Protein AF-A0A3M0Z9C5-F1 (afdb_monomer_lite)

Structure (mmCIF, N/CA/C/O backbone):
data_AF-A0A3M0Z9C5-F1
#
_entry.id   AF-A0A3M0Z9C5-F1
#
loop_
_atom_site.group_PDB
_atom_site.id
_atom_site.type_symbol
_atom_site.label_atom_id
_atom_site.label_alt_id
_atom_site.label_comp_id
_atom_site.label_asym_id
_atom_site.label_entity_id
_atom_site.label_seq_id
_atom_site.pdbx_PDB_ins_code
_atom_site.Cartn_x
_atom_site.Cartn_y
_atom_site.Cartn_z
_atom_site.occupancy
_atom_site.B_iso_or_equiv
_atom_site.auth_seq_id
_atom_site.auth_comp_id
_atom_site.auth_asym_id
_atom_site.auth_atom_id
_atom_site.pdbx_PDB_model_num
ATOM 1 N N . MET A 1 1 ? 0.668 20.293 8.060 1.00 35.66 1 MET A N 1
ATOM 2 C CA . MET A 1 1 ? 1.122 18.987 8.575 1.00 35.66 1 MET A CA 1
ATOM 3 C C . MET A 1 1 ? 0.970 17.962 7.461 1.00 35.66 1 MET A C 1
ATOM 5 O O . MET A 1 1 ? -0.121 17.432 7.314 1.00 35.66 1 MET A O 1
ATOM 9 N N . SER A 1 2 ? 2.013 17.744 6.657 1.00 37.22 2 SER A N 1
ATOM 10 C CA . SER A 1 2 ? 2.054 16.688 5.627 1.00 37.22 2 SER A CA 1
ATOM 11 C C . SER A 1 2 ? 3.521 16.319 5.336 1.00 37.22 2 SER A C 1
ATOM 13 O O . SER A 1 2 ? 3.983 16.474 4.214 1.00 37.22 2 SER A O 1
ATOM 15 N N . ASP A 1 3 ? 4.281 15.913 6.360 1.00 47.78 3 ASP A N 1
ATOM 16 C CA . ASP A 1 3 ? 5.747 15.707 6.278 1.00 47.78 3 ASP A CA 1
ATOM 17 C C . ASP A 1 3 ? 6.194 14.277 5.899 1.00 47.78 3 ASP A C 1
ATOM 19 O O . ASP A 1 3 ? 7.389 13.975 5.843 1.00 47.78 3 ASP A O 1
ATOM 23 N N . GLU A 1 4 ? 5.268 13.360 5.617 1.00 63.62 4 GLU A N 1
ATOM 24 C CA . GLU A 1 4 ? 5.619 11.932 5.571 1.00 63.62 4 GLU A CA 1
ATOM 25 C C . GLU A 1 4 ? 5.933 11.375 4.173 1.00 63.62 4 GLU A C 1
ATOM 27 O O . GLU A 1 4 ? 6.514 10.302 4.083 1.00 63.62 4 GLU A O 1
ATOM 32 N N . GLY A 1 5 ? 5.651 12.088 3.074 1.00 79.75 5 GLY A N 1
ATOM 33 C CA . GLY A 1 5 ? 5.948 11.579 1.719 1.00 79.75 5 GLY A CA 1
ATOM 34 C C . GLY A 1 5 ? 5.191 10.289 1.356 1.00 79.75 5 GLY A C 1
ATOM 35 O O . GLY A 1 5 ? 5.611 9.549 0.465 1.00 79.75 5 GLY A O 1
ATOM 36 N N . TYR A 1 6 ? 4.093 10.013 2.067 1.00 89.69 6 TYR A N 1
ATOM 37 C CA . TYR A 1 6 ? 3.227 8.865 1.835 1.00 89.69 6 TYR A CA 1
ATOM 38 C C . TYR A 1 6 ? 2.034 9.248 0.968 1.00 89.69 6 TYR A C 1
ATOM 40 O O . TYR A 1 6 ? 1.343 10.235 1.230 1.00 89.69 6 TYR A O 1
ATOM 48 N N . TRP A 1 7 ? 1.746 8.405 -0.014 1.00 92.50 7 TRP A N 1
ATOM 49 C CA . TRP A 1 7 ? 0.501 8.422 -0.763 1.00 92.50 7 TRP A CA 1
ATOM 50 C C . TRP A 1 7 ? -0.378 7.255 -0.314 1.00 92.50 7 TRP A C 1
ATOM 52 O O . TRP A 1 7 ? 0.071 6.110 -0.257 1.00 92.50 7 TRP A O 1
ATOM 62 N N . LEU A 1 8 ? -1.634 7.549 0.018 1.00 93.62 8 LEU A N 1
ATOM 63 C CA . LEU A 1 8 ? -2.611 6.564 0.478 1.00 93.62 8 LEU A CA 1
ATOM 64 C C . LEU A 1 8 ? -3.661 6.347 -0.601 1.00 93.62 8 LEU A C 1
ATOM 66 O O . LEU A 1 8 ? -4.222 7.304 -1.143 1.00 93.62 8 LEU A O 1
ATOM 70 N N . GLY A 1 9 ? -3.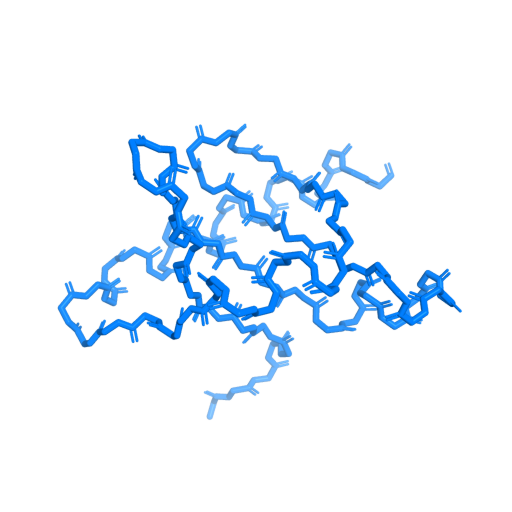968 5.087 -0.876 1.00 94.56 9 GLY A N 1
ATOM 71 C CA . GLY A 1 9 ? -4.935 4.769 -1.904 1.00 94.56 9 GLY A CA 1
ATOM 72 C C . GLY A 1 9 ? -5.498 3.371 -1.825 1.00 94.56 9 GLY A C 1
ATOM 73 O O . GLY A 1 9 ? -5.340 2.643 -0.848 1.00 94.56 9 GLY A O 1
ATOM 74 N N . TYR A 1 10 ? -6.171 3.009 -2.902 1.00 95.00 10 TYR A N 1
ATOM 75 C CA . TYR A 1 10 ? -6.753 1.704 -3.115 1.00 95.00 10 TYR A CA 1
ATOM 76 C C . TYR A 1 10 ? -6.227 1.144 -4.431 1.00 95.00 10 TYR A C 1
ATOM 78 O O . TYR A 1 10 ? -6.228 1.832 -5.454 1.00 95.00 10 TYR A O 1
ATOM 86 N N . LEU A 1 11 ? -5.777 -0.106 -4.397 1.00 95.38 11 LEU A N 1
ATOM 87 C CA . LEU A 1 11 ? -5.441 -0.874 -5.584 1.00 95.38 11 LEU A CA 1
ATOM 88 C C . LEU A 1 11 ? -6.677 -1.649 -6.028 1.00 95.38 11 LEU A C 1
ATOM 90 O O . LEU A 1 11 ? -7.091 -2.587 -5.351 1.00 95.38 11 LEU A O 1
ATOM 94 N N . GLU A 1 12 ? -7.251 -1.279 -7.167 1.00 94.06 12 GLU A N 1
ATOM 95 C CA . GLU A 1 12 ? -8.435 -1.918 -7.734 1.00 94.06 12 GLU A CA 1
ATOM 96 C C . GLU A 1 12 ? -8.041 -3.138 -8.580 1.00 94.06 12 GLU A C 1
ATOM 98 O O . GLU A 1 12 ? -7.564 -3.049 -9.711 1.00 94.06 12 GLU A O 1
ATOM 103 N N . ALA A 1 13 ? -8.234 -4.325 -8.011 1.00 89.50 13 ALA A N 1
ATOM 104 C CA . ALA A 1 13 ? -7.915 -5.610 -8.628 1.00 89.50 13 ALA A CA 1
ATOM 105 C C . ALA A 1 13 ? -9.100 -6.587 -8.523 1.00 89.50 13 ALA A C 1
ATOM 107 O O . ALA A 1 13 ? -8.927 -7.780 -8.251 1.00 89.50 13 ALA A O 1
ATOM 108 N N . GLY A 1 14 ? -10.319 -6.065 -8.698 1.00 89.19 14 GLY A N 1
ATOM 109 C CA . GLY A 1 14 ? -11.562 -6.825 -8.575 1.00 89.19 14 GLY A CA 1
ATOM 110 C C . GLY A 1 14 ? -11.698 -7.444 -7.174 1.00 89.19 14 GLY A C 1
ATOM 111 O O . GLY A 1 14 ? -11.603 -6.711 -6.189 1.00 89.19 14 GLY A O 1
ATOM 112 N N . PRO A 1 15 ? -11.843 -8.775 -7.040 1.00 86.75 15 PRO A N 1
ATOM 113 C CA . PRO A 1 15 ? -11.927 -9.442 -5.735 1.00 86.75 15 PRO A CA 1
ATOM 114 C C . PRO A 1 15 ? -10.679 -9.294 -4.853 1.00 86.75 15 PRO A C 1
ATOM 116 O O . PRO A 1 15 ? -10.738 -9.567 -3.661 1.00 86.75 15 PRO A O 1
ATOM 119 N N . LYS A 1 16 ? -9.534 -8.908 -5.434 1.00 86.19 16 LYS A N 1
ATOM 120 C CA . LYS A 1 16 ? -8.257 -8.733 -4.720 1.00 86.19 16 LYS A CA 1
ATOM 121 C C . LYS A 1 16 ? -7.929 -7.266 -4.459 1.00 86.19 16 LYS A C 1
ATOM 123 O O . LYS A 1 16 ? -6.761 -6.932 -4.259 1.00 86.19 16 LYS A O 1
ATOM 128 N N . SER A 1 17 ? -8.930 -6.394 -4.536 1.00 91.69 17 SER A N 1
ATOM 129 C CA . SER A 1 17 ? -8.713 -4.979 -4.276 1.00 91.69 17 SER A CA 1
ATOM 130 C C . SER A 1 17 ? -8.305 -4.775 -2.817 1.00 91.69 17 SER A C 1
ATOM 132 O O . SER A 1 17 ? -8.790 -5.477 -1.933 1.00 91.69 17 SER A O 1
ATOM 134 N N . SER A 1 18 ? -7.379 -3.855 -2.572 1.00 94.38 18 SER A N 1
ATOM 135 C CA . SER A 1 18 ? -6.830 -3.628 -1.234 1.00 94.38 18 SER A CA 1
ATOM 136 C C . SER A 1 18 ? -6.478 -2.161 -1.034 1.00 94.38 18 SER A C 1
ATOM 138 O O . SER A 1 18 ? -5.936 -1.551 -1.960 1.00 94.38 18 SER A O 1
ATOM 140 N N . PRO A 1 19 ? -6.655 -1.624 0.184 1.00 95.69 19 PRO A N 1
ATOM 141 C CA . PRO A 1 19 ? -5.983 -0.404 0.599 1.00 95.69 19 PRO A CA 1
ATOM 142 C C . PRO A 1 19 ? -4.468 -0.578 0.483 1.00 95.69 19 PRO A C 1
ATOM 144 O O . PRO A 1 19 ? -3.931 -1.655 0.788 1.00 95.69 19 PRO A O 1
ATOM 147 N N . VAL A 1 20 ? -3.792 0.473 0.032 1.00 95.94 20 VAL A N 1
ATOM 148 C CA . VAL A 1 20 ? -2.343 0.505 -0.146 1.00 95.94 20 VAL A CA 1
ATOM 149 C C . VAL A 1 20 ? -1.741 1.831 0.310 1.00 95.94 20 VAL A C 1
ATOM 151 O O . VAL A 1 20 ? -2.372 2.884 0.218 1.00 95.94 20 VAL A O 1
ATOM 154 N N . LEU A 1 21 ? -0.492 1.767 0.766 1.00 95.19 21 LEU A N 1
ATOM 155 C CA . LEU A 1 21 ? 0.342 2.928 1.065 1.00 95.19 21 LEU A CA 1
ATOM 156 C C . LEU A 1 21 ? 1.588 2.871 0.186 1.00 95.19 21 LEU A C 1
ATOM 158 O O . LEU A 1 21 ? 2.248 1.837 0.088 1.00 95.19 21 LEU A O 1
ATOM 162 N N . MET A 1 22 ? 1.901 3.986 -0.460 1.00 92.75 22 MET A N 1
ATOM 163 C CA . MET A 1 22 ? 3.123 4.175 -1.228 1.00 92.75 22 MET A CA 1
ATOM 164 C C . MET A 1 22 ? 4.025 5.162 -0.501 1.00 92.75 22 MET A C 1
ATOM 166 O O . MET A 1 22 ? 3.616 6.288 -0.234 1.00 92.75 22 MET A O 1
ATOM 170 N N . ASP A 1 23 ? 5.256 4.748 -0.227 1.00 90.56 23 ASP A N 1
ATOM 171 C CA . ASP A 1 23 ? 6.321 5.636 0.229 1.00 90.56 23 ASP A CA 1
ATOM 172 C C . ASP A 1 23 ? 7.186 6.033 -0.976 1.00 90.56 23 ASP A C 1
ATOM 174 O O . ASP A 1 23 ? 7.849 5.197 -1.610 1.00 90.56 23 ASP A O 1
ATOM 178 N N . GLU A 1 24 ? 7.162 7.320 -1.325 1.00 82.75 24 GLU A N 1
ATOM 179 C CA . GLU A 1 24 ? 7.936 7.850 -2.451 1.00 82.75 24 GLU A CA 1
ATOM 180 C C . GLU A 1 24 ? 9.452 7.761 -2.209 1.00 82.75 24 GLU A C 1
ATOM 182 O O . GLU A 1 24 ? 10.231 7.592 -3.152 1.00 82.75 24 GLU A O 1
ATOM 187 N N . ARG A 1 25 ? 9.895 7.788 -0.947 1.00 83.75 25 ARG A N 1
ATOM 188 C CA . ARG A 1 25 ? 11.313 7.676 -0.571 1.00 83.75 25 ARG A CA 1
ATOM 189 C C . ARG A 1 25 ? 11.823 6.255 -0.791 1.00 83.75 25 ARG A C 1
ATOM 191 O O . ARG A 1 25 ? 12.921 6.062 -1.309 1.00 83.75 25 ARG A O 1
ATOM 198 N N . LEU A 1 26 ? 11.001 5.251 -0.477 1.00 80.69 26 LEU A N 1
ATOM 199 C CA . LEU A 1 26 ? 11.327 3.850 -0.760 1.00 80.69 26 LEU A CA 1
ATOM 200 C C . LEU A 1 26 ? 11.434 3.600 -2.268 1.00 80.69 26 LEU A C 1
ATOM 202 O O . LEU A 1 26 ? 12.367 2.955 -2.743 1.00 80.69 26 LEU A O 1
ATOM 206 N N . SER A 1 27 ? 10.497 4.160 -3.029 1.00 68.81 27 SER A N 1
ATOM 207 C CA . SER A 1 27 ? 10.459 3.986 -4.480 1.00 68.81 27 SER A CA 1
ATOM 208 C C . SER A 1 27 ? 11.630 4.674 -5.192 1.00 68.81 27 SER A C 1
ATOM 210 O O . SER A 1 27 ? 12.187 4.106 -6.127 1.00 68.81 27 SER A O 1
ATOM 212 N N . THR A 1 28 ? 12.057 5.854 -4.737 1.00 62.72 28 THR A N 1
ATOM 213 C CA . THR A 1 28 ? 13.212 6.572 -5.313 1.00 62.72 28 THR A CA 1
ATOM 214 C C . THR A 1 28 ? 14.558 5.929 -4.960 1.00 62.72 28 THR A C 1
ATOM 216 O O . THR A 1 28 ? 15.472 5.955 -5.782 1.00 62.72 28 THR A O 1
ATOM 219 N N . SER A 1 29 ? 14.675 5.272 -3.800 1.00 61.06 29 SER A N 1
ATOM 220 C CA . SER A 1 29 ? 15.914 4.609 -3.359 1.00 61.06 29 SER A CA 1
ATOM 221 C C . SER A 1 29 ? 16.307 3.374 -4.181 1.00 61.06 29 SER A C 1
ATOM 223 O O . SER A 1 29 ? 17.465 2.964 -4.128 1.00 61.06 29 SER A O 1
ATOM 225 N N . THR A 1 30 ? 15.379 2.753 -4.915 1.00 66.06 30 THR A N 1
ATOM 226 C CA . THR A 1 30 ? 15.649 1.498 -5.651 1.00 66.06 30 THR A CA 1
ATOM 227 C C . THR A 1 30 ? 16.205 1.703 -7.061 1.00 66.06 30 THR A C 1
ATOM 229 O O 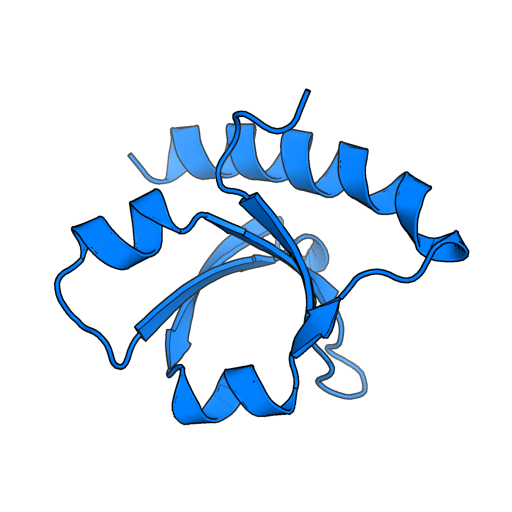. THR A 1 30 ? 16.630 0.743 -7.696 1.00 66.06 30 THR A O 1
ATOM 232 N N . GLY A 1 31 ? 16.223 2.943 -7.566 1.00 67.06 31 GLY A N 1
ATOM 233 C CA . GLY A 1 31 ? 16.828 3.298 -8.856 1.00 67.06 31 GLY A CA 1
ATOM 234 C C . GLY A 1 31 ? 16.111 2.760 -10.103 1.00 67.06 31 GLY A C 1
ATOM 235 O O . GLY A 1 31 ? 16.467 3.148 -11.214 1.00 67.06 31 GLY A O 1
ATOM 236 N N . ASN A 1 32 ? 15.088 1.911 -9.952 1.00 77.06 32 ASN A N 1
ATOM 237 C CA . ASN A 1 32 ? 14.297 1.388 -11.060 1.00 77.06 32 ASN A CA 1
ATOM 238 C C . ASN A 1 32 ? 12.970 2.162 -11.198 1.00 77.06 32 ASN A C 1
ATOM 240 O O . ASN A 1 32 ? 12.045 1.963 -10.406 1.00 77.06 32 ASN A O 1
ATOM 244 N N . PRO A 1 33 ? 12.821 3.023 -12.221 1.00 77.00 33 PRO A N 1
ATOM 245 C CA . PRO A 1 33 ? 11.608 3.816 -12.394 1.00 77.00 33 PRO A CA 1
ATOM 246 C C . PRO A 1 33 ? 10.389 2.968 -12.779 1.00 77.00 33 PRO A C 1
ATOM 248 O O . PRO A 1 33 ? 9.265 3.427 -12.573 1.00 77.00 33 PRO A O 1
ATOM 251 N N . ALA A 1 34 ? 10.594 1.752 -13.302 1.00 85.19 34 ALA A N 1
ATOM 252 C CA . ALA A 1 34 ? 9.530 0.850 -13.735 1.00 85.19 34 ALA A CA 1
ATOM 253 C C . ALA A 1 34 ? 8.862 0.098 -12.575 1.00 85.19 34 ALA A C 1
ATOM 255 O O . ALA A 1 34 ? 7.849 -0.569 -12.788 1.00 85.19 34 ALA A O 1
ATOM 256 N N . THR A 1 35 ? 9.399 0.199 -11.357 1.00 87.56 35 THR A N 1
ATOM 257 C CA . THR A 1 35 ? 8.881 -0.490 -10.172 1.00 87.56 35 THR A CA 1
ATOM 258 C C . THR A 1 35 ? 8.460 0.500 -9.091 1.00 87.56 35 THR A C 1
ATOM 260 O O . THR A 1 35 ? 9.018 1.592 -8.950 1.00 87.56 35 THR A O 1
ATOM 263 N N . ARG A 1 36 ? 7.437 0.132 -8.322 1.00 89.62 36 ARG A N 1
ATOM 264 C CA . ARG A 1 36 ? 7.002 0.845 -7.118 1.00 89.62 36 ARG A CA 1
ATOM 265 C C . ARG A 1 36 ? 6.779 -0.140 -5.991 1.00 89.62 36 ARG A C 1
ATOM 267 O O . ARG A 1 36 ? 6.240 -1.221 -6.213 1.00 89.62 36 ARG A O 1
ATOM 274 N N . TYR A 1 37 ? 7.156 0.267 -4.788 1.00 91.38 37 TYR A N 1
ATOM 275 C CA . TYR A 1 37 ? 6.893 -0.498 -3.580 1.00 91.38 37 TYR A CA 1
ATOM 276 C C . TYR A 1 37 ? 5.618 0.028 -2.943 1.00 91.38 37 TYR A C 1
ATOM 278 O O . TYR A 1 37 ? 5.526 1.206 -2.599 1.00 91.38 37 TYR A O 1
ATOM 286 N N . LEU A 1 38 ? 4.631 -0.852 -2.815 1.00 93.69 38 LEU A N 1
ATOM 287 C CA . LEU A 1 38 ? 3.363 -0.550 -2.171 1.00 93.69 38 LEU A CA 1
ATOM 288 C C . LEU A 1 38 ? 3.198 -1.476 -0.978 1.00 93.69 38 LEU A C 1
ATOM 290 O O . LEU A 1 38 ? 3.257 -2.700 -1.115 1.00 93.69 38 LEU A O 1
ATOM 294 N N . TYR A 1 39 ? 2.940 -0.893 0.182 1.00 95.50 39 TYR A N 1
ATOM 295 C CA . TYR A 1 39 ? 2.397 -1.637 1.299 1.00 95.50 39 TYR A CA 1
ATOM 296 C C . TYR A 1 39 ? 0.954 -2.016 0.995 1.00 95.50 39 TYR A C 1
ATOM 298 O O . TYR A 1 39 ? 0.147 -1.165 0.631 1.00 95.50 39 TYR A O 1
ATOM 306 N N . ASN A 1 40 ? 0.639 -3.299 1.117 1.00 95.50 40 ASN A N 1
ATOM 307 C CA . ASN A 1 40 ? -0.692 -3.847 0.917 1.00 95.50 40 ASN A CA 1
ATOM 308 C C . ASN A 1 40 ? -1.274 -4.235 2.275 1.00 95.50 40 ASN A C 1
ATOM 310 O O . ASN A 1 40 ? -0.763 -5.158 2.908 1.00 95.50 40 ASN A O 1
ATOM 314 N N . LEU A 1 41 ? -2.347 -3.556 2.694 1.00 94.75 41 LEU A N 1
ATOM 315 C CA . LEU A 1 41 ? -2.940 -3.757 4.017 1.00 94.75 41 LEU A CA 1
ATOM 316 C C . LEU A 1 41 ? -3.473 -5.182 4.202 1.00 94.75 41 LEU A C 1
ATOM 318 O O . LEU A 1 41 ? -3.229 -5.804 5.228 1.00 94.75 41 LEU A O 1
ATOM 322 N N . VAL A 1 42 ? -4.143 -5.736 3.185 1.00 92.88 42 VAL A N 1
ATOM 323 C CA . VAL A 1 42 ? -4.731 -7.086 3.253 1.00 92.88 42 VAL A CA 1
ATOM 324 C C . VAL A 1 42 ? -3.656 -8.166 3.406 1.00 92.88 42 VAL A C 1
ATOM 326 O O . VAL A 1 42 ? -3.866 -9.163 4.091 1.00 92.88 42 VAL A O 1
ATOM 329 N N . ARG A 1 43 ? -2.495 -7.982 2.770 1.00 92.38 43 ARG A N 1
ATOM 330 C CA . ARG A 1 43 ? -1.348 -8.900 2.873 1.00 92.38 43 ARG A CA 1
ATOM 331 C C . ARG A 1 43 ? -0.394 -8.549 4.011 1.00 92.38 43 ARG A C 1
ATOM 333 O O . ARG A 1 43 ? 0.516 -9.326 4.274 1.00 92.38 43 ARG A O 1
ATOM 340 N N . ASN A 1 44 ? -0.588 -7.395 4.642 1.00 93.88 44 ASN A N 1
ATOM 341 C CA . ASN A 1 44 ? 0.282 -6.809 5.652 1.00 93.88 44 ASN A CA 1
ATOM 342 C C . ASN A 1 44 ? 1.775 -6.812 5.263 1.00 93.88 44 ASN A C 1
ATOM 344 O O . ASN A 1 44 ? 2.641 -7.178 6.055 1.00 93.88 44 ASN A O 1
ATOM 348 N N . GLN A 1 45 ? 2.082 -6.462 4.010 1.00 94.00 45 GLN A N 1
ATOM 349 C CA . GLN A 1 45 ? 3.435 -6.558 3.451 1.00 94.00 45 GLN A CA 1
ATOM 350 C C . GLN A 1 45 ? 3.721 -5.447 2.444 1.00 94.00 45 GLN A C 1
ATOM 352 O O . GLN A 1 45 ? 2.833 -5.026 1.700 1.00 94.00 45 GLN A O 1
ATOM 357 N N . ILE A 1 46 ? 4.987 -5.026 2.377 1.00 93.38 46 ILE A N 1
ATOM 358 C CA . ILE A 1 46 ? 5.509 -4.191 1.292 1.00 93.38 46 ILE A CA 1
ATOM 359 C C . ILE A 1 46 ? 5.826 -5.098 0.106 1.00 93.38 46 ILE A C 1
ATOM 361 O O . ILE A 1 46 ? 6.593 -6.051 0.229 1.00 93.38 46 ILE A O 1
ATOM 365 N N . LEU A 1 47 ? 5.225 -4.806 -1.042 1.00 91.69 47 LEU A N 1
ATOM 366 C CA . LEU A 1 47 ? 5.382 -5.588 -2.260 1.00 91.69 47 LEU A CA 1
ATOM 367 C C . LEU A 1 47 ? 5.858 -4.703 -3.404 1.00 91.69 47 LEU A C 1
ATOM 369 O O . LEU A 1 47 ? 5.424 -3.560 -3.555 1.00 91.69 47 LEU A O 1
ATOM 373 N N . GLU A 1 48 ? 6.723 -5.270 -4.233 1.00 91.56 48 GLU A N 1
ATOM 374 C CA . GLU A 1 48 ? 7.169 -4.651 -5.470 1.00 91.56 48 GLU A CA 1
ATOM 375 C C . GLU A 1 48 ? 6.130 -4.873 -6.575 1.00 91.56 48 GLU A C 1
ATOM 377 O O . GLU A 1 48 ? 5.706 -5.999 -6.849 1.00 91.56 48 GLU A O 1
ATOM 382 N N . TYR A 1 49 ? 5.724 -3.789 -7.227 1.00 90.75 49 TYR A N 1
ATOM 383 C CA . TYR A 1 49 ? 4.815 -3.797 -8.364 1.00 90.75 49 TYR A CA 1
ATOM 384 C C . TYR A 1 49 ? 5.479 -3.162 -9.576 1.00 90.75 49 TYR A C 1
ATOM 386 O O . TYR A 1 49 ? 6.172 -2.152 -9.464 1.00 90.75 49 TYR A O 1
ATOM 394 N N . LYS A 1 50 ? 5.178 -3.692 -10.765 1.00 91.44 50 LYS A N 1
ATOM 395 C CA . LYS A 1 50 ? 5.461 -2.992 -12.021 1.00 91.44 50 LYS A CA 1
ATOM 396 C C . LYS A 1 50 ? 4.531 -1.790 -12.147 1.00 91.44 50 LYS A C 1
ATOM 398 O O . LYS A 1 50 ? 3.309 -1.958 -12.140 1.00 91.44 50 LYS A O 1
ATOM 403 N N . TRP A 1 51 ? 5.107 -0.599 -12.280 1.00 90.25 51 TRP A N 1
ATOM 404 C CA . TRP A 1 51 ? 4.368 0.660 -12.286 1.00 90.25 51 TRP A CA 1
ATOM 405 C C . TRP A 1 51 ? 3.315 0.703 -13.397 1.00 90.25 51 TRP A C 1
ATOM 407 O O . TRP A 1 51 ? 2.154 0.992 -13.126 1.00 90.25 51 TRP A O 1
ATOM 417 N N . GLU A 1 52 ? 3.681 0.278 -14.608 1.00 91.88 52 GLU A N 1
ATOM 418 C CA . GLU A 1 52 ? 2.791 0.223 -15.779 1.00 91.88 52 GLU A CA 1
ATOM 419 C C . GLU A 1 52 ? 1.515 -0.615 -15.559 1.00 91.88 52 GLU A C 1
ATOM 421 O O . GLU A 1 52 ? 0.473 -0.333 -16.146 1.00 91.88 52 GLU A O 1
ATOM 426 N N . LEU A 1 53 ? 1.575 -1.638 -14.697 1.00 90.75 53 LEU A N 1
ATOM 427 C CA . LEU A 1 53 ? 0.450 -2.541 -14.434 1.00 90.75 53 LEU A CA 1
ATOM 428 C C . LEU A 1 53 ? -0.437 -2.059 -13.287 1.00 90.75 53 LEU A C 1
ATOM 430 O O . LEU A 1 53 ? -1.623 -2.400 -13.239 1.00 90.75 53 LEU A O 1
ATOM 434 N N . VAL A 1 54 ? 0.157 -1.342 -12.331 1.00 91.69 54 VAL A N 1
ATOM 435 C CA . VAL A 1 54 ? -0.498 -0.946 -11.083 1.00 91.69 54 VAL A CA 1
ATOM 436 C C . VAL A 1 54 ? -1.061 0.468 -11.168 1.00 91.69 54 VAL A C 1
ATOM 438 O O . VAL A 1 54 ? -2.180 0.682 -10.720 1.00 91.69 54 VAL A O 1
ATOM 441 N N . GLN A 1 55 ? -0.360 1.402 -11.817 1.00 91.88 55 GLN A N 1
ATOM 442 C CA . GLN A 1 55 ? -0.767 2.801 -11.956 1.00 91.88 55 GLN A CA 1
ATOM 443 C C . GLN A 1 55 ? -2.222 2.990 -12.420 1.00 91.88 55 GLN A C 1
ATOM 445 O O . GLN A 1 55 ? -2.940 3.722 -11.744 1.00 91.88 55 GLN A O 1
ATOM 450 N N . PRO A 1 56 ? -2.715 2.339 -13.498 1.00 94.31 56 PRO A N 1
ATOM 451 C CA . PRO A 1 56 ? -4.096 2.541 -13.952 1.00 94.31 56 PRO A CA 1
ATOM 452 C C . PRO A 1 56 ? -5.156 1.976 -12.993 1.00 94.31 56 PRO A C 1
ATOM 454 O O . PRO A 1 56 ? -6.342 2.216 -13.185 1.00 94.31 56 PRO A O 1
ATOM 457 N N . LYS A 1 57 ? -4.742 1.201 -11.987 1.00 94.62 57 LYS A N 1
ATOM 458 C CA . LYS A 1 57 ? -5.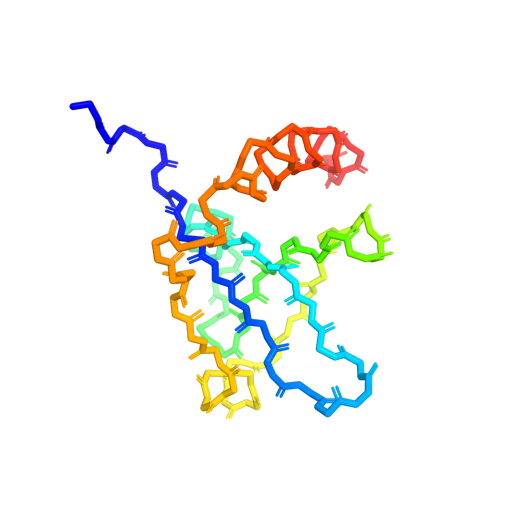605 0.570 -10.980 1.00 94.62 57 LYS A CA 1
ATOM 459 C C . LYS A 1 57 ? -5.514 1.256 -9.621 1.00 94.62 57 LYS A C 1
ATOM 461 O O . LYS A 1 57 ? -6.198 0.848 -8.687 1.00 94.62 57 LYS A O 1
ATOM 466 N N . LEU A 1 58 ? -4.624 2.233 -9.480 1.00 94.75 58 LEU A N 1
ATOM 467 C CA . LEU A 1 58 ? -4.467 2.992 -8.254 1.00 94.75 58 LEU A CA 1
ATOM 468 C C . LEU A 1 58 ? -5.429 4.167 -8.264 1.00 94.75 58 LEU A C 1
ATOM 470 O O . LEU A 1 58 ? -5.444 4.973 -9.193 1.00 94.75 58 LEU A O 1
ATOM 474 N N . ARG A 1 59 ? -6.183 4.295 -7.179 1.00 94.81 59 ARG A N 1
ATOM 475 C CA . ARG A 1 59 ? -6.966 5.493 -6.892 1.00 94.81 59 ARG A CA 1
ATOM 476 C C . ARG A 1 59 ? -6.649 6.017 -5.497 1.00 94.81 59 ARG A C 1
ATOM 478 O O . ARG A 1 59 ? -6.318 5.211 -4.627 1.00 94.81 59 ARG A O 1
ATOM 485 N N . PRO A 1 60 ? -6.764 7.330 -5.250 1.00 93.62 60 PRO A N 1
ATOM 486 C CA . PRO A 1 60 ? -6.674 7.855 -3.894 1.00 93.62 60 PRO A CA 1
ATOM 487 C C . PRO A 1 60 ? -7.794 7.284 -3.013 1.00 93.62 60 PRO A C 1
ATOM 489 O O . PRO A 1 60 ? -8.848 6.856 -3.511 1.00 93.62 60 PRO A O 1
ATOM 492 N N . LEU A 1 61 ? -7.554 7.282 -1.701 1.00 92.25 61 LEU A N 1
ATOM 493 C CA . LEU A 1 61 ? -8.612 7.017 -0.731 1.00 92.25 61 LEU A CA 1
ATOM 494 C C . LEU A 1 61 ? -9.707 8.076 -0.867 1.00 92.25 61 LEU A C 1
ATOM 496 O O . LEU A 1 61 ? -9.435 9.253 -1.114 1.00 92.25 61 LEU A O 1
ATOM 500 N N . ARG A 1 62 ? -10.951 7.639 -0.716 1.00 92.00 62 ARG A N 1
ATOM 501 C CA . ARG A 1 62 ? -12.114 8.521 -0.644 1.00 92.00 62 ARG A CA 1
ATOM 502 C C . ARG A 1 62 ? -12.290 9.026 0.792 1.00 92.00 62 ARG A C 1
ATOM 504 O O . ARG A 1 62 ? -11.786 8.388 1.716 1.00 92.00 62 ARG A O 1
ATOM 511 N N . PRO A 1 63 ? -13.016 10.136 1.008 1.00 87.75 63 PRO A N 1
ATOM 512 C CA . PRO A 1 63 ? -13.242 10.680 2.348 1.00 87.75 63 PRO A CA 1
ATOM 513 C C . PRO A 1 63 ? -13.829 9.664 3.339 1.00 87.75 63 PRO A C 1
ATOM 515 O O . PRO A 1 63 ? -13.433 9.639 4.499 1.00 87.75 63 PRO A O 1
ATOM 518 N N . GLU A 1 64 ? -14.723 8.788 2.880 1.00 88.69 64 GLU A N 1
ATOM 519 C CA . GLU A 1 64 ? -15.316 7.716 3.685 1.00 88.69 64 GLU A CA 1
ATOM 520 C C . GLU A 1 64 ? -14.336 6.583 4.044 1.00 88.69 64 GLU A C 1
ATOM 522 O O . GLU A 1 64 ? -14.609 5.786 4.934 1.00 88.69 64 GLU A O 1
ATOM 527 N N . GLU A 1 65 ? -13.181 6.513 3.382 1.00 88.12 65 G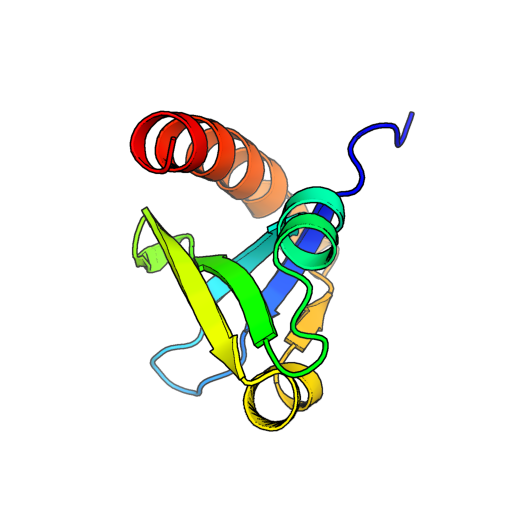LU A N 1
ATOM 528 C CA . GLU A 1 65 ? -12.137 5.508 3.616 1.00 88.12 65 GLU A CA 1
ATOM 529 C C . GLU A 1 65 ? -11.007 6.051 4.505 1.00 88.12 65 GLU A C 1
ATOM 531 O O . GLU A 1 65 ? -9.996 5.378 4.713 1.00 88.12 65 GLU A O 1
ATOM 536 N N . GLN A 1 66 ? -11.158 7.265 5.042 1.00 81.75 66 GLN A N 1
ATOM 537 C CA . GLN A 1 66 ? -10.123 7.924 5.834 1.00 81.75 66 GLN A CA 1
ATOM 538 C C . GLN A 1 66 ? -9.792 7.159 7.124 1.00 81.75 66 GLN A C 1
ATOM 540 O O . GLN A 1 66 ? -8.649 7.190 7.570 1.00 81.75 66 GLN A O 1
ATOM 545 N N . GLU A 1 67 ? -10.744 6.405 7.679 1.00 86.19 67 GLU A N 1
ATOM 546 C CA . GLU A 1 67 ? -10.517 5.520 8.834 1.00 86.19 67 GLU A CA 1
ATOM 547 C C . GLU A 1 67 ? -9.460 4.436 8.547 1.00 86.19 67 GLU A C 1
ATOM 549 O O . GLU A 1 67 ? -8.769 3.961 9.448 1.00 86.19 67 GLU A O 1
ATOM 554 N N . VAL A 1 68 ? -9.273 4.068 7.274 1.00 90.94 68 VAL A N 1
ATOM 555 C CA . VAL A 1 68 ? -8.266 3.087 6.842 1.00 90.94 68 VAL A CA 1
ATOM 556 C C . VAL A 1 68 ? -6.864 3.707 6.779 1.00 90.94 68 VAL A C 1
ATOM 558 O O . VAL A 1 68 ? -5.865 2.987 6.801 1.00 90.94 68 VAL A O 1
ATOM 561 N N . ALA A 1 69 ? -6.755 5.039 6.743 1.00 89.88 69 ALA A N 1
ATOM 562 C CA . ALA A 1 69 ? -5.473 5.735 6.665 1.00 89.88 69 ALA A CA 1
ATOM 563 C C . ALA A 1 69 ? -4.579 5.446 7.879 1.00 89.88 69 ALA A C 1
ATOM 565 O O . ALA A 1 69 ? -3.380 5.225 7.716 1.00 89.88 69 ALA A O 1
ATOM 566 N N . GLU A 1 70 ? -5.151 5.409 9.085 1.00 90.00 70 GLU A N 1
ATOM 567 C CA . GLU A 1 70 ? -4.397 5.110 10.309 1.00 90.00 70 GLU A CA 1
ATOM 568 C C . GLU A 1 70 ? -3.888 3.665 10.315 1.00 90.00 70 GLU A C 1
ATOM 570 O O . GLU A 1 70 ? -2.721 3.420 10.620 1.00 90.00 70 GLU A O 1
ATOM 575 N N . GLN A 1 71 ? -4.721 2.716 9.874 1.00 93.31 71 GLN A N 1
ATOM 576 C CA . GLN A 1 71 ? -4.337 1.306 9.746 1.00 93.31 71 GLN A CA 1
ATOM 577 C C . GLN A 1 71 ? -3.214 1.113 8.723 1.00 93.31 71 GLN A C 1
ATOM 579 O O . GLN A 1 71 ? -2.279 0.353 8.964 1.00 93.31 71 GLN A O 1
ATOM 584 N N . LEU A 1 72 ? -3.280 1.826 7.594 1.00 94.38 72 LEU A N 1
ATOM 585 C CA . LEU A 1 72 ? -2.238 1.801 6.570 1.00 94.38 72 LEU A CA 1
ATOM 586 C C . LEU A 1 72 ? -0.896 2.297 7.102 1.00 94.38 72 LEU A C 1
ATOM 588 O O . LEU A 1 72 ? 0.125 1.673 6.827 1.00 94.38 72 LEU A O 1
ATOM 592 N N . LYS A 1 73 ? -0.892 3.397 7.861 1.00 92.56 73 LYS A N 1
ATOM 593 C CA . LYS A 1 73 ? 0.336 3.948 8.444 1.00 92.56 73 LYS A CA 1
ATOM 594 C C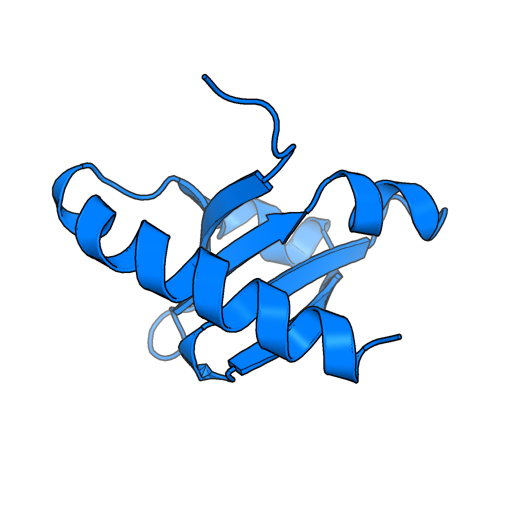 . LYS A 1 73 ? 0.932 3.009 9.489 1.00 92.56 73 LYS A C 1
ATOM 596 O O . LYS A 1 73 ? 2.094 2.636 9.360 1.00 92.56 73 LYS A O 1
ATOM 601 N N . ALA A 1 74 ? 0.130 2.567 10.457 1.00 92.38 74 ALA A N 1
ATOM 602 C CA . ALA A 1 74 ? 0.589 1.660 11.508 1.00 92.38 74 ALA A CA 1
ATOM 603 C C . ALA A 1 74 ? 1.106 0.330 10.932 1.00 92.38 74 ALA A C 1
ATOM 605 O O . ALA A 1 74 ? 2.184 -0.142 11.289 1.00 92.38 74 ALA A O 1
ATOM 606 N N . GLY A 1 75 ? 0.368 -0.254 9.985 1.00 93.81 75 GLY A N 1
ATOM 607 C CA . GLY A 1 75 ? 0.775 -1.484 9.315 1.00 93.81 75 GLY A CA 1
ATOM 608 C C . GLY A 1 75 ? 2.035 -1.316 8.460 1.00 93.81 75 GLY A C 1
ATOM 609 O O . GLY A 1 75 ? 2.894 -2.200 8.450 1.00 93.81 75 GLY A O 1
ATOM 610 N N . TYR A 1 76 ? 2.184 -0.174 7.781 1.00 93.75 76 TYR A N 1
ATOM 611 C CA . TYR A 1 76 ? 3.399 0.141 7.033 1.00 93.75 76 TYR A CA 1
ATOM 612 C C . TYR A 1 76 ? 4.622 0.241 7.940 1.00 93.75 76 TYR A C 1
ATOM 614 O O . TYR A 1 76 ? 5.650 -0.334 7.602 1.00 93.75 76 TYR A O 1
ATOM 622 N N . GLU A 1 77 ? 4.530 0.929 9.079 1.00 91.50 77 GLU A N 1
ATOM 623 C CA . GLU A 1 77 ? 5.653 1.071 10.013 1.00 91.50 77 GLU A CA 1
ATOM 624 C C . GLU A 1 77 ? 6.173 -0.287 10.495 1.00 91.50 77 GLU A C 1
ATOM 626 O O . GLU A 1 77 ? 7.382 -0.525 10.499 1.00 91.50 77 GLU A O 1
ATOM 631 N N . GLU A 1 78 ? 5.270 -1.209 10.830 1.00 91.94 78 GLU A N 1
ATOM 632 C CA . GLU A 1 78 ? 5.635 -2.573 11.221 1.00 91.94 78 GLU A CA 1
ATOM 633 C C . GLU A 1 78 ? 6.241 -3.364 10.055 1.00 91.94 78 GLU A C 1
ATOM 635 O O . GLU A 1 78 ? 7.317 -3.954 10.186 1.00 91.94 78 GLU A O 1
ATOM 640 N N . ALA A 1 79 ? 5.612 -3.326 8.877 1.00 92.06 79 ALA A N 1
ATOM 641 C CA . ALA A 1 79 ? 6.141 -4.000 7.694 1.00 92.06 79 ALA A CA 1
ATOM 642 C C . ALA A 1 79 ? 7.500 -3.428 7.257 1.00 92.06 79 ALA A C 1
ATOM 644 O O . ALA A 1 79 ? 8.356 -4.164 6.769 1.00 92.06 79 ALA A O 1
ATOM 645 N N . ARG A 1 80 ? 7.727 -2.126 7.457 1.00 89.38 80 ARG A N 1
ATOM 646 C CA . ARG A 1 80 ? 8.974 -1.442 7.118 1.00 89.38 80 ARG A CA 1
ATOM 647 C C . ARG A 1 80 ? 10.125 -1.879 8.016 1.00 89.38 80 ARG A C 1
ATOM 649 O O . ARG A 1 80 ? 11.220 -2.065 7.494 1.00 89.38 80 ARG A O 1
ATOM 656 N N . LYS A 1 81 ? 9.878 -2.099 9.315 1.00 87.38 81 LYS A N 1
ATOM 657 C CA . LYS A 1 81 ? 10.864 -2.683 10.247 1.00 87.38 81 LYS A CA 1
ATOM 658 C C . LYS A 1 81 ? 11.276 -4.097 9.833 1.00 87.38 81 LYS A C 1
ATOM 660 O O . LYS A 1 81 ? 12.429 -4.463 9.994 1.00 87.38 81 LYS A O 1
ATOM 665 N N . ALA A 1 82 ? 10.344 -4.887 9.297 1.00 81.56 82 ALA A N 1
ATOM 666 C CA . ALA A 1 82 ? 10.627 -6.243 8.824 1.00 81.56 82 ALA A CA 1
ATOM 667 C C . ALA A 1 82 ? 11.296 -6.290 7.435 1.00 81.56 82 ALA A C 1
ATOM 669 O O . ALA A 1 82 ? 11.857 -7.315 7.059 1.00 81.56 82 ALA A O 1
ATOM 670 N N . PHE A 1 83 ? 11.208 -5.205 6.661 1.00 77.62 83 PHE A N 1
ATOM 671 C CA . PHE A 1 83 ? 11.757 -5.092 5.307 1.00 77.62 83 PHE A CA 1
ATOM 672 C C . PHE A 1 83 ? 13.190 -4.513 5.278 1.00 77.62 83 PHE A C 1
ATOM 674 O O . PHE A 1 83 ? 13.762 -4.390 4.196 1.00 77.62 83 PHE A O 1
ATOM 681 N N . SER A 1 84 ? 13.758 -4.121 6.430 1.00 57.31 84 SER A N 1
ATOM 682 C CA . SER A 1 84 ? 15.120 -3.565 6.546 1.00 57.31 84 SER A CA 1
ATOM 683 C C . SER A 1 84 ? 16.204 -4.62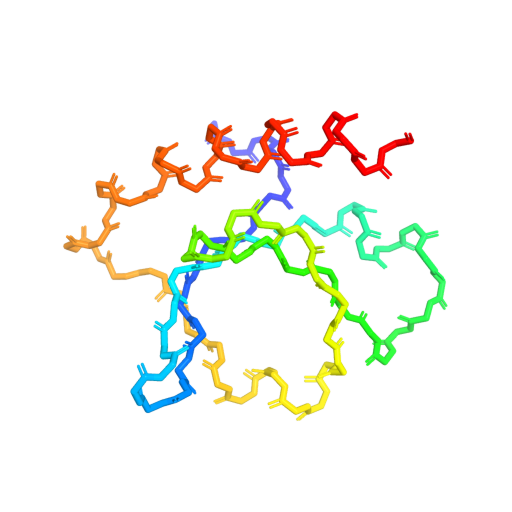6 6.660 1.00 57.31 84 SER A C 1
ATOM 685 O O . SER A 1 84 ? 16.011 -5.540 7.492 1.00 57.31 84 SER A O 1
#

pLDDT: mean 86.47, std 12.43, range [35.66, 95.94]

Radius of gyration: 12.13 Å; chains: 1; bounding box: 32×28×27 Å

Sequence (84 aa):
MSDEGYWLGYLEAGPKSSPVLMDERLSTSTGNPATRYLYNLVRNQILEYKWELVQPKLRPLRPEEQEVAEQLKAGYEEARKAFS

Secondary structure (DSSP, 8-state):
---S-EEEEEE--GGG-EEEEEEHHHHHHT--TTEEEEEETTTTEEEEEEHHHHGGGEEEPPGGGTHHHHHHHHHHHHHHHHT-

Foldseek 3Di:
DPPQQKAWWWQAPPVPIFTKIFRPVVQVVVVDVQWTWIQGLVVLATDIDGCVVGVVRIDGDDPVCVVCVVSNVVSCVVNVVVVD